Protein AF-A0A954E456-F1 (afdb_monomer_lite)

Secondary structure (DSSP, 8-state):
----------------S---------HHHHHTTS-EEES-TTSSEEEE-S-TT--HHHHH-TTSEEEEEE-TTSSSEEEEEEETTEEEEEEE-TTS-EEEEEEEHHHHHHHHHHTT-S-HHHHHHHGGG-

Structure (mmCIF, N/CA/C/O backbone):
data_AF-A0A954E456-F1
#
_entry.id   AF-A0A954E456-F1
#
loop_
_atom_site.group_PDB
_atom_site.id
_atom_site.type_symbol
_atom_site.label_atom_id
_atom_site.label_alt_id
_atom_site.label_comp_id
_atom_site.label_asym_id
_atom_site.label_entity_id
_atom_site.label_seq_id
_atom_site.pdbx_PDB_ins_code
_atom_site.Cartn_x
_atom_site.Cartn_y
_atom_site.Cartn_z
_atom_site.occupancy
_atom_site.B_iso_or_equiv
_atom_site.auth_seq_id
_atom_site.auth_comp_id
_atom_site.auth_asym_id
_atom_site.auth_atom_id
_atom_site.pdbx_PDB_model_num
ATOM 1 N N . MET A 1 1 ? 17.912 -55.016 -45.504 1.00 45.31 1 MET A N 1
ATOM 2 C CA . MET A 1 1 ? 17.588 -53.626 -45.126 1.00 45.31 1 MET A CA 1
ATOM 3 C C . MET A 1 1 ? 16.264 -53.630 -44.365 1.00 45.31 1 MET A C 1
ATOM 5 O O . MET A 1 1 ? 15.230 -53.652 -45.020 1.00 45.31 1 MET A O 1
ATOM 9 N N . PRO A 1 2 ? 16.246 -53.708 -43.026 1.00 40.03 2 PRO A N 1
ATOM 10 C CA . PRO A 1 2 ? 15.042 -53.421 -42.253 1.00 40.03 2 PRO A CA 1
ATOM 11 C C . PRO A 1 2 ? 15.027 -51.931 -41.874 1.00 40.03 2 PRO A C 1
ATOM 13 O O . PRO A 1 2 ? 15.941 -51.453 -41.207 1.00 40.03 2 PRO A O 1
ATOM 16 N N . GLY A 1 3 ? 14.024 -51.192 -42.350 1.00 42.47 3 GLY A N 1
ATOM 17 C CA . GLY A 1 3 ? 13.745 -49.824 -41.915 1.00 42.47 3 GLY A CA 1
ATOM 18 C C . GLY A 1 3 ? 12.768 -49.861 -40.746 1.00 42.47 3 GLY A C 1
ATOM 19 O O . GLY A 1 3 ? 11.628 -50.283 -40.918 1.00 42.47 3 GLY A O 1
ATOM 20 N N . SER A 1 4 ? 13.245 -49.478 -39.565 1.00 50.47 4 SER A N 1
ATOM 21 C CA . SER A 1 4 ? 12.464 -49.397 -38.334 1.00 50.47 4 SER A CA 1
ATOM 22 C C . SER A 1 4 ? 11.527 -48.190 -38.330 1.00 50.47 4 SER A C 1
ATOM 24 O O . SER A 1 4 ? 11.891 -47.089 -38.736 1.00 50.47 4 SER A O 1
ATOM 26 N N . THR A 1 5 ? 10.329 -48.434 -37.816 1.00 47.88 5 THR A N 1
ATOM 27 C CA . THR A 1 5 ? 9.295 -47.495 -37.385 1.00 47.88 5 THR A CA 1
ATOM 28 C C . THR A 1 5 ? 9.812 -46.537 -36.308 1.00 47.88 5 THR A C 1
ATOM 30 O O . THR A 1 5 ? 10.390 -47.019 -35.340 1.00 47.88 5 THR A O 1
ATOM 33 N N . THR A 1 6 ? 9.492 -45.241 -36.405 1.00 49.41 6 THR A N 1
ATOM 34 C CA . THR A 1 6 ? 9.257 -44.378 -35.231 1.00 49.41 6 THR A CA 1
ATOM 35 C C . THR A 1 6 ? 8.209 -43.326 -35.587 1.00 49.41 6 THR A C 1
ATOM 37 O O . THR A 1 6 ? 8.482 -42.365 -36.302 1.00 49.41 6 THR A O 1
ATOM 40 N N . THR A 1 7 ? 6.996 -43.543 -35.085 1.00 48.22 7 THR A N 1
ATOM 41 C CA . THR A 1 7 ? 5.938 -42.541 -34.950 1.00 48.22 7 THR A CA 1
ATOM 42 C C . THR A 1 7 ? 6.390 -41.530 -33.899 1.00 48.22 7 THR A C 1
ATOM 44 O O . THR A 1 7 ? 6.557 -41.891 -32.736 1.00 48.22 7 THR A O 1
ATOM 47 N N . GLY A 1 8 ? 6.653 -40.294 -34.323 1.00 44.50 8 GLY A N 1
ATOM 48 C CA . GLY A 1 8 ? 6.909 -39.165 -33.435 1.00 44.50 8 GLY A CA 1
ATOM 49 C C . GLY A 1 8 ? 5.588 -38.626 -32.905 1.00 44.50 8 GLY A C 1
ATOM 50 O O . GLY A 1 8 ? 4.867 -37.93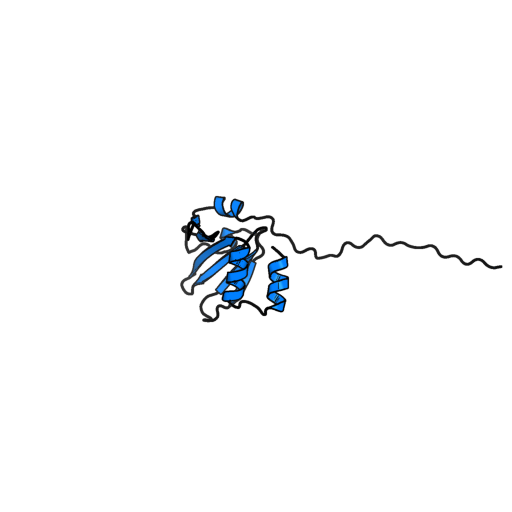4 -33.616 1.00 44.50 8 GLY A O 1
ATOM 51 N N . ASP A 1 9 ? 5.277 -39.022 -31.679 1.00 45.88 9 ASP A N 1
ATOM 52 C CA . ASP A 1 9 ? 4.292 -38.419 -30.791 1.00 45.88 9 ASP A CA 1
ATOM 53 C C . ASP A 1 9 ? 4.844 -37.051 -30.351 1.00 45.88 9 ASP A C 1
ATOM 55 O O . ASP A 1 9 ? 5.726 -36.976 -29.498 1.00 45.88 9 ASP A O 1
ATOM 59 N N . GLU A 1 10 ? 4.421 -35.966 -31.003 1.00 48.06 10 GLU A N 1
ATOM 60 C CA . GLU A 1 10 ? 4.679 -34.611 -30.506 1.00 48.06 10 GLU A CA 1
ATOM 61 C C . GLU A 1 10 ? 3.496 -34.190 -29.638 1.00 48.06 10 GLU A C 1
ATOM 63 O O . GLU A 1 10 ? 2.476 -33.682 -30.109 1.00 48.06 10 GLU A O 1
ATOM 68 N N . SER A 1 11 ? 3.650 -34.471 -28.345 1.00 53.28 11 SER A N 1
ATOM 69 C CA . SER A 1 11 ? 2.817 -33.98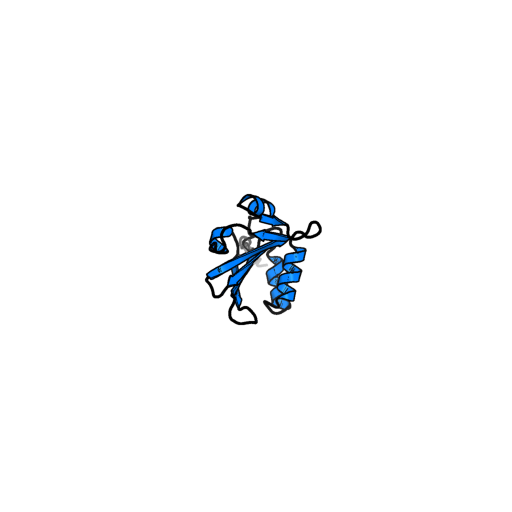9 -27.252 1.00 53.28 11 SER A CA 1
ATOM 70 C C . SER A 1 11 ? 2.498 -32.495 -27.398 1.00 53.28 11 SER A C 1
ATOM 72 O O . SER A 1 11 ? 3.390 -31.702 -27.717 1.00 53.28 11 SER A O 1
ATOM 74 N N . PRO A 1 12 ? 1.255 -32.064 -27.119 1.00 51.62 12 PRO A N 1
ATOM 75 C CA . PRO A 1 12 ? 0.929 -30.649 -27.071 1.00 51.62 12 PRO A CA 1
ATOM 76 C C . PRO A 1 12 ? 1.757 -29.986 -25.969 1.00 51.62 12 PRO A C 1
ATOM 78 O O . PRO A 1 12 ? 1.812 -30.483 -24.847 1.00 51.62 12 PRO A O 1
ATOM 81 N N . PHE A 1 13 ? 2.397 -28.868 -26.311 1.00 47.44 13 PHE A N 1
ATOM 82 C CA . PHE A 1 13 ? 3.049 -27.948 -25.383 1.00 47.44 13 PHE A CA 1
ATOM 83 C C . PHE A 1 13 ? 2.154 -27.742 -24.148 1.00 47.44 13 PHE A C 1
ATOM 85 O O . PHE A 1 13 ? 1.143 -27.039 -24.212 1.00 47.44 13 PHE A O 1
ATOM 92 N N . GLU A 1 14 ? 2.506 -28.369 -23.025 1.00 45.19 14 GLU A N 1
ATOM 93 C CA . GLU A 1 14 ? 1.967 -28.001 -21.723 1.00 45.19 14 GLU A CA 1
ATOM 94 C C . GLU A 1 14 ? 2.396 -26.556 -21.459 1.00 45.19 14 GLU A C 1
ATOM 96 O O . GLU A 1 14 ? 3.568 -26.257 -21.224 1.00 45.19 14 GLU A O 1
ATOM 101 N N . THR A 1 15 ? 1.440 -25.633 -21.548 1.00 51.44 15 THR A N 1
ATOM 102 C CA . THR A 1 15 ? 1.575 -24.280 -21.011 1.00 51.44 15 THR A CA 1
ATOM 103 C C . THR A 1 15 ? 2.042 -24.400 -19.559 1.00 51.44 15 THR A C 1
ATOM 105 O O . THR A 1 15 ? 1.363 -25.080 -18.786 1.00 51.44 15 THR A O 1
ATOM 108 N N . PRO A 1 16 ? 3.157 -23.769 -19.144 1.00 45.88 16 PRO A N 1
ATOM 109 C CA . PRO A 1 16 ? 3.582 -23.838 -17.756 1.00 45.88 16 PRO A CA 1
ATOM 110 C C . PRO A 1 16 ? 2.473 -23.274 -16.863 1.00 45.88 16 PRO A C 1
ATOM 112 O O . PRO A 1 16 ? 2.130 -22.090 -16.923 1.00 45.88 16 PRO A O 1
ATOM 115 N N . ALA A 1 17 ? 1.889 -24.150 -16.046 1.00 50.88 17 ALA A N 1
ATOM 116 C CA . ALA A 1 17 ? 0.989 -23.775 -14.974 1.00 50.88 17 ALA A CA 1
ATOM 117 C C . ALA A 1 17 ? 1.775 -22.914 -13.978 1.00 50.88 17 ALA A C 1
ATOM 119 O O . ALA A 1 17 ? 2.675 -23.406 -13.299 1.00 50.88 17 ALA A O 1
ATOM 120 N N . GLY A 1 18 ? 1.454 -21.621 -13.917 1.00 46.66 18 GLY A N 1
ATOM 121 C CA . GLY A 1 18 ? 2.043 -20.708 -12.938 1.00 46.66 18 GLY 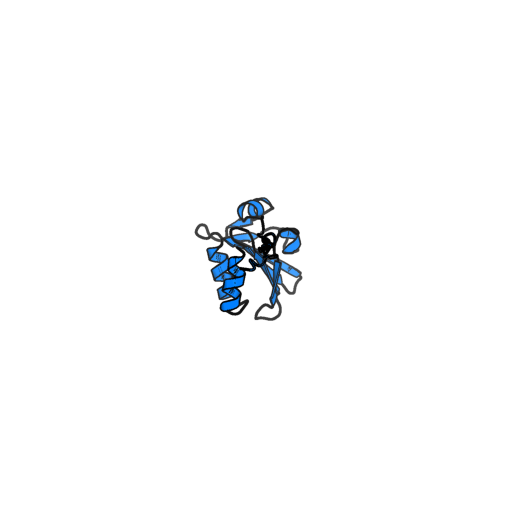A CA 1
ATOM 122 C C . GLY A 1 18 ? 2.494 -19.350 -13.466 1.00 46.66 18 GLY A C 1
ATOM 123 O O . GLY A 1 18 ? 3.388 -18.760 -12.865 1.00 46.66 18 GLY A O 1
ATOM 124 N N . ALA A 1 19 ? 1.903 -18.817 -14.543 1.00 44.62 19 ALA A N 1
ATOM 125 C CA . ALA A 1 19 ? 1.988 -17.372 -14.754 1.00 44.62 19 ALA A CA 1
ATOM 126 C C . ALA A 1 19 ? 1.447 -16.683 -13.482 1.00 44.62 19 ALA A C 1
ATOM 128 O O . ALA A 1 19 ? 0.349 -17.047 -13.043 1.00 44.62 19 ALA A O 1
ATOM 129 N N . PRO A 1 20 ? 2.202 -15.766 -12.842 1.00 49.41 20 PRO A N 1
ATOM 130 C CA . PRO A 1 20 ? 1.701 -15.069 -11.666 1.00 49.41 20 PRO A CA 1
ATOM 131 C C . PRO A 1 20 ? 0.396 -14.385 -12.062 1.00 49.41 20 PRO A C 1
ATOM 133 O O . PRO A 1 20 ? 0.312 -13.788 -13.136 1.00 49.41 20 PRO A O 1
ATOM 136 N N . ALA A 1 21 ? -0.640 -14.538 -11.238 1.00 54.31 21 ALA A N 1
ATOM 137 C CA . ALA A 1 21 ? -1.894 -13.836 -11.444 1.00 54.31 21 ALA A CA 1
ATOM 138 C C . ALA A 1 21 ? -1.588 -12.336 -11.388 1.00 54.31 21 ALA A C 1
ATOM 140 O O . ALA A 1 21 ? -1.416 -11.778 -10.310 1.00 54.31 21 ALA A O 1
ATOM 141 N N . VAL A 1 22 ? -1.441 -11.704 -12.552 1.00 58.72 22 VAL A N 1
ATOM 142 C CA . VAL A 1 22 ? -1.180 -10.269 -12.624 1.00 58.72 22 VAL A CA 1
ATOM 143 C C . VAL A 1 22 ? -2.428 -9.589 -12.081 1.00 58.72 22 VAL A C 1
ATOM 145 O O . VAL A 1 22 ? -3.524 -9.771 -12.622 1.00 58.72 22 VAL A O 1
ATOM 148 N N . CYS A 1 23 ? -2.284 -8.858 -10.978 1.00 66.44 23 CYS A N 1
ATOM 149 C CA . CYS A 1 23 ? -3.379 -8.072 -10.438 1.00 66.44 23 CYS A CA 1
ATOM 150 C C . CYS A 1 23 ? -3.812 -7.063 -11.510 1.00 66.44 23 CYS A C 1
ATOM 152 O O . CYS A 1 23 ? -3.023 -6.218 -11.915 1.00 66.44 23 CYS A O 1
ATOM 154 N N . LEU A 1 24 ? -5.056 -7.160 -11.988 1.00 75.81 24 LEU A N 1
ATOM 155 C CA . LEU A 1 24 ? -5.596 -6.262 -13.020 1.00 75.81 24 LEU A CA 1
ATOM 156 C C . LEU A 1 24 ? -5.947 -4.866 -12.481 1.00 75.81 24 LEU A C 1
ATOM 158 O O . LEU A 1 24 ? -6.356 -4.005 -13.255 1.00 75.81 24 LEU A O 1
ATOM 162 N N . LEU A 1 25 ? -5.862 -4.669 -11.163 1.00 87.38 25 LEU A N 1
ATOM 163 C CA . LEU A 1 25 ? -6.143 -3.393 -10.524 1.00 87.38 25 LEU A CA 1
ATOM 164 C C . LEU A 1 25 ? -4.911 -2.493 -10.631 1.00 87.38 25 LEU A C 1
ATOM 166 O O . LEU A 1 25 ? -3.845 -2.860 -10.139 1.00 87.38 25 LEU A O 1
ATOM 170 N N . ASP A 1 26 ? -5.082 -1.314 -11.221 1.00 90.12 26 ASP A N 1
ATOM 171 C CA . ASP A 1 26 ? -4.043 -0.284 -11.285 1.00 90.12 26 ASP A CA 1
ATOM 172 C C . ASP A 1 26 ? -4.241 0.810 -10.214 1.00 90.12 26 ASP A C 1
ATOM 174 O O . ASP A 1 26 ? -5.275 0.904 -9.532 1.00 90.12 26 ASP A O 1
ATOM 178 N N . CYS A 1 27 ? -3.225 1.655 -10.038 1.00 91.19 27 CYS A N 1
ATOM 179 C CA . CYS A 1 27 ? -3.255 2.764 -9.090 1.00 91.19 27 CYS A CA 1
ATOM 180 C C . CYS A 1 27 ? -4.376 3.765 -9.411 1.00 91.19 27 CYS A C 1
ATOM 182 O O . CYS A 1 27 ? -5.023 4.277 -8.495 1.00 91.19 27 CYS A O 1
ATOM 184 N N . ALA A 1 28 ? -4.627 4.051 -10.691 1.00 91.56 28 ALA A N 1
ATOM 185 C CA . ALA A 1 28 ? -5.618 5.038 -11.115 1.00 91.56 28 ALA A CA 1
ATOM 186 C C . ALA A 1 28 ? -7.049 4.599 -10.773 1.00 91.56 28 ALA A C 1
ATOM 188 O O . ALA A 1 28 ? -7.849 5.396 -10.278 1.00 91.56 28 ALA A O 1
ATOM 189 N N . GLN A 1 29 ? -7.362 3.325 -10.979 1.00 91.38 29 GLN A N 1
ATOM 190 C CA . GLN A 1 29 ? -8.616 2.700 -10.591 1.00 91.38 29 GLN A CA 1
ATOM 191 C C . GLN A 1 29 ? -8.796 2.735 -9.076 1.00 91.38 29 GLN A C 1
ATOM 193 O O . GLN A 1 29 ? -9.891 3.041 -8.607 1.00 91.38 29 GLN A O 1
ATOM 198 N N . LEU A 1 30 ? -7.744 2.470 -8.292 1.00 91.31 30 LEU A N 1
ATOM 199 C CA . LEU A 1 30 ? -7.843 2.544 -6.834 1.00 91.31 30 LEU A CA 1
ATOM 200 C C . LEU A 1 30 ? -8.042 3.982 -6.331 1.00 91.31 30 LEU A C 1
ATOM 202 O O . LEU A 1 30 ? -8.818 4.194 -5.395 1.00 91.31 30 LEU A O 1
ATOM 206 N N . LEU A 1 31 ? -7.414 4.973 -6.972 1.00 92.50 31 LEU A N 1
ATOM 207 C CA . LEU A 1 31 ? -7.615 6.392 -6.657 1.00 92.50 31 LEU A CA 1
ATOM 208 C C . LEU A 1 31 ? -9.076 6.837 -6.828 1.00 92.50 31 LEU A C 1
ATOM 210 O O . LEU A 1 31 ? -9.527 7.731 -6.117 1.00 92.50 31 LEU A O 1
ATOM 214 N N . GLN A 1 32 ? -9.839 6.193 -7.715 1.00 91.94 32 GLN A N 1
ATOM 215 C CA . GLN A 1 32 ? -11.267 6.474 -7.909 1.00 91.94 32 GLN A CA 1
ATOM 216 C C . GLN A 1 32 ? -12.172 5.851 -6.831 1.00 91.94 32 GLN A C 1
ATOM 218 O O . GLN A 1 32 ? -13.343 6.213 -6.738 1.00 91.94 32 GLN A O 1
ATOM 223 N N . ARG A 1 33 ? -11.663 4.925 -6.003 1.00 88.69 33 ARG A N 1
ATOM 224 C CA . ARG A 1 33 ? -12.465 4.167 -5.020 1.00 88.69 33 ARG A CA 1
ATOM 225 C C . ARG A 1 33 ? -12.669 4.874 -3.680 1.00 88.69 33 ARG A C 1
ATOM 227 O O . ARG A 1 33 ? -13.315 4.314 -2.797 1.00 88.69 33 ARG A O 1
ATOM 234 N N . GLY A 1 34 ? -12.158 6.091 -3.502 1.00 87.88 34 GLY A N 1
ATOM 235 C CA . GLY A 1 34 ? -12.445 6.855 -2.294 1.00 87.88 34 GLY A CA 1
ATOM 236 C C . GLY A 1 34 ? -11.505 8.027 -2.028 1.00 87.88 34 GLY A C 1
ATOM 237 O O . GLY A 1 34 ? -10.821 8.500 -2.935 1.00 87.88 34 GLY A O 1
ATOM 238 N N . PRO A 1 35 ? -11.504 8.537 -0.785 1.00 93.94 35 PRO A N 1
ATOM 239 C CA . PRO A 1 35 ? -10.747 9.721 -0.411 1.00 93.94 35 PRO A CA 1
ATOM 240 C C . PRO A 1 35 ? -9.252 9.409 -0.281 1.00 93.94 35 PRO A C 1
ATOM 242 O O . PRO A 1 35 ? -8.760 8.956 0.756 1.00 93.94 35 PRO A O 1
ATOM 245 N N . TRP A 1 36 ? -8.525 9.692 -1.356 1.00 94.69 36 TRP A N 1
ATOM 246 C CA . TRP A 1 36 ? -7.070 9.683 -1.390 1.00 94.69 36 TRP A CA 1
ATOM 247 C C . TRP A 1 36 ? -6.537 11.108 -1.398 1.00 94.69 36 TRP A C 1
ATOM 249 O O . TRP A 1 36 ? -6.951 11.939 -2.205 1.00 94.69 36 TRP A O 1
ATOM 259 N N . GLN A 1 37 ? -5.572 11.379 -0.530 1.00 93.81 37 GLN A N 1
ATOM 260 C CA . GLN A 1 37 ? -4.855 12.643 -0.501 1.00 93.81 37 GLN A CA 1
ATOM 261 C C . GLN A 1 37 ? -3.405 12.413 -0.896 1.00 93.81 37 GLN A C 1
ATOM 263 O O . GLN A 1 37 ? -2.715 11.570 -0.325 1.00 93.81 37 GLN A O 1
ATOM 268 N N . ARG A 1 38 ? -2.925 13.175 -1.875 1.00 91.81 38 ARG A N 1
ATOM 269 C CA . ARG A 1 38 ? -1.518 13.124 -2.268 1.00 91.81 38 ARG A CA 1
ATOM 270 C C . ARG A 1 38 ? -0.650 13.663 -1.131 1.00 91.81 38 ARG A C 1
ATOM 272 O O . ARG A 1 38 ? -0.960 14.718 -0.585 1.00 91.81 38 ARG A O 1
ATOM 279 N N . MET A 1 39 ? 0.412 12.940 -0.775 1.00 87.62 39 MET A N 1
ATOM 280 C CA . MET A 1 39 ? 1.285 13.334 0.339 1.00 87.62 39 MET A CA 1
ATOM 281 C C . MET A 1 39 ? 2.181 14.520 -0.034 1.00 87.62 39 MET A C 1
ATOM 283 O O . MET A 1 39 ? 2.299 15.450 0.752 1.00 87.62 39 MET A O 1
ATOM 287 N N . ASN A 1 40 ? 2.766 14.495 -1.238 1.00 80.94 40 ASN A N 1
ATOM 288 C CA . ASN A 1 40 ? 3.652 15.532 -1.773 1.00 80.94 40 ASN A CA 1
ATOM 289 C C . ASN A 1 40 ? 3.376 15.734 -3.274 1.00 80.94 40 ASN A C 1
ATOM 291 O O . ASN A 1 40 ? 3.165 14.762 -4.000 1.00 80.94 40 ASN A O 1
ATOM 295 N N . GLU A 1 41 ? 3.438 16.973 -3.775 1.00 74.31 41 GLU A N 1
ATOM 296 C CA . GLU A 1 41 ? 3.203 17.289 -5.202 1.00 74.31 41 GLU A CA 1
ATOM 297 C C . GLU A 1 41 ? 4.220 16.631 -6.153 1.00 74.31 41 GLU A C 1
ATOM 299 O O . GLU A 1 41 ? 3.921 16.399 -7.325 1.00 74.31 41 GLU A O 1
ATOM 304 N N . ASN A 1 42 ? 5.393 16.266 -5.628 1.00 71.81 42 ASN A N 1
ATOM 305 C CA . ASN A 1 42 ? 6.489 15.653 -6.378 1.00 71.81 42 ASN A CA 1
ATOM 306 C C . ASN A 1 42 ? 6.545 14.119 -6.260 1.00 71.81 42 ASN A C 1
ATOM 308 O O . ASN A 1 42 ? 7.310 13.493 -6.983 1.00 71.81 42 ASN A O 1
ATOM 312 N N . GLU A 1 43 ? 5.748 13.499 -5.381 1.00 74.19 43 GLU A N 1
ATOM 313 C CA . GLU A 1 43 ? 5.755 12.042 -5.164 1.00 74.19 43 GLU A CA 1
ATOM 314 C C . GLU A 1 43 ? 4.514 11.391 -5.777 1.00 74.19 43 GLU A C 1
ATOM 316 O O . GLU A 1 43 ? 3.432 11.988 -5.806 1.00 74.19 43 GLU A O 1
ATOM 321 N N . LEU A 1 44 ? 4.634 10.145 -6.235 1.00 83.81 44 LEU A N 1
ATOM 322 C CA . LEU A 1 44 ? 3.491 9.324 -6.646 1.00 83.81 44 LEU A CA 1
ATOM 323 C C . LEU A 1 44 ? 2.994 8.525 -5.437 1.00 83.81 44 LEU A C 1
ATOM 325 O O . LEU A 1 44 ? 2.932 7.294 -5.450 1.00 83.81 44 LEU A O 1
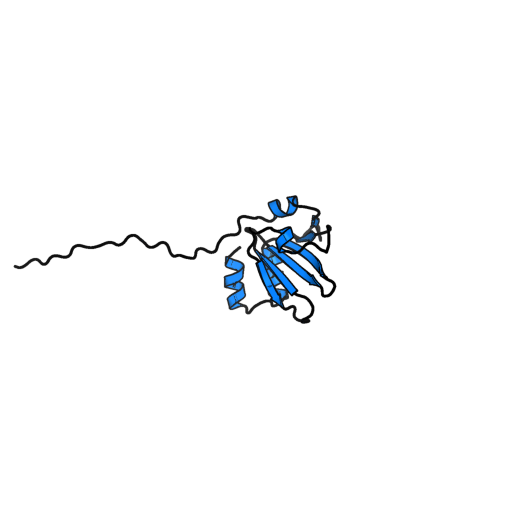ATOM 329 N N . ARG A 1 45 ? 2.685 9.256 -4.359 1.00 91.69 45 ARG A N 1
ATOM 330 C CA . ARG A 1 45 ? 2.267 8.697 -3.073 1.00 91.69 45 ARG A CA 1
ATOM 331 C C . ARG A 1 45 ? 1.004 9.367 -2.570 1.00 91.69 45 ARG A C 1
ATOM 333 O O . ARG A 1 45 ? 0.927 10.595 -2.453 1.00 91.69 45 ARG A O 1
ATOM 340 N N . TRP A 1 46 ? 0.028 8.537 -2.230 1.00 94.81 46 TRP A N 1
ATOM 341 C CA . TRP A 1 46 ? -1.269 8.963 -1.727 1.00 94.81 46 TRP A CA 1
ATOM 342 C C . TRP A 1 46 ? -1.593 8.244 -0.432 1.00 94.81 46 TRP A C 1
ATOM 344 O O . TRP A 1 46 ? -1.384 7.042 -0.298 1.00 94.81 46 TRP A O 1
ATOM 354 N N . GLN A 1 47 ? -2.134 8.984 0.520 1.00 95.25 47 GLN A N 1
ATOM 355 C CA . GLN A 1 47 ? -2.618 8.469 1.784 1.00 95.25 47 GLN A CA 1
ATOM 356 C C . GLN A 1 47 ? -4.142 8.394 1.757 1.00 95.25 47 GLN A C 1
ATOM 358 O O . GLN A 1 47 ? -4.811 9.320 1.295 1.00 95.25 47 GLN A O 1
ATOM 363 N N . TRP A 1 48 ? -4.690 7.301 2.276 1.00 95.62 48 TRP A N 1
ATOM 364 C CA . TRP A 1 48 ? -6.125 7.188 2.501 1.00 95.62 48 TRP A CA 1
ATOM 365 C C . TRP A 1 48 ? -6.557 8.093 3.658 1.00 95.62 48 TRP A C 1
ATOM 367 O O . TRP A 1 48 ? -5.986 8.020 4.749 1.00 95.62 48 TRP A O 1
ATOM 377 N N . THR A 1 49 ? -7.574 8.923 3.435 1.00 95.38 49 THR A N 1
ATOM 378 C CA . THR A 1 49 ? -8.119 9.849 4.447 1.00 95.38 49 THR A CA 1
ATOM 379 C C . THR A 1 49 ? -9.541 9.499 4.883 1.00 95.38 49 THR A C 1
ATOM 381 O O . THR A 1 49 ? -10.160 10.246 5.639 1.00 95.38 49 THR A O 1
ATOM 384 N N . GLY A 1 50 ? -10.061 8.355 4.430 1.00 92.88 50 GLY A N 1
ATOM 385 C CA . GLY A 1 50 ? -11.356 7.825 4.846 1.00 92.88 50 GLY A CA 1
ATOM 386 C C . GLY A 1 50 ? -11.306 7.134 6.211 1.00 92.88 50 GLY A C 1
ATOM 387 O O . GLY A 1 50 ? -10.469 7.431 7.063 1.00 92.88 50 GLY A O 1
ATOM 388 N N . SER A 1 51 ? -12.219 6.180 6.421 1.00 93.25 51 SER A N 1
ATOM 389 C CA . SER A 1 51 ? -12.276 5.407 7.667 1.00 93.25 51 SER A CA 1
ATOM 390 C C . SER A 1 51 ? -10.953 4.690 7.938 1.00 93.25 51 SER A C 1
ATOM 392 O O . SER A 1 51 ? -10.441 3.991 7.065 1.00 93.25 51 SER A O 1
ATOM 394 N N . ARG A 1 52 ? -10.447 4.821 9.170 1.00 93.12 52 ARG A N 1
ATOM 395 C CA . ARG A 1 52 ? -9.293 4.060 9.677 1.00 93.12 52 ARG A CA 1
ATOM 396 C C . ARG A 1 52 ? -9.647 2.634 10.087 1.00 93.12 52 ARG A C 1
ATOM 398 O O . ARG A 1 52 ? -8.763 1.878 10.438 1.00 93.12 52 ARG A O 1
ATOM 405 N N . GLN A 1 53 ? -10.918 2.256 10.049 1.00 93.88 53 GLN A N 1
ATOM 406 C CA . GLN A 1 53 ? -11.357 0.893 10.362 1.00 93.88 53 GLN A CA 1
ATOM 407 C C . GLN A 1 53 ? -11.428 0.009 9.108 1.00 93.88 53 GLN A C 1
ATOM 409 O O . GLN A 1 53 ? -11.775 -1.161 9.200 1.00 93.88 53 GLN A O 1
ATOM 414 N N . LEU A 1 54 ? -11.129 0.577 7.935 1.00 92.62 54 LEU A N 1
ATOM 415 C CA . LEU A 1 54 ? -11.129 -0.139 6.668 1.00 92.62 54 LEU A CA 1
ATOM 416 C C . LEU A 1 54 ? -9.868 -0.999 6.570 1.00 92.62 54 LEU A C 1
ATOM 418 O O . LEU A 1 54 ? -8.760 -0.489 6.668 1.00 92.62 54 LEU A O 1
ATOM 422 N N . THR A 1 55 ? -10.012 -2.301 6.372 1.00 92.94 55 THR A N 1
ATOM 423 C CA . THR A 1 55 ? -8.865 -3.193 6.177 1.00 92.94 55 THR A CA 1
ATOM 424 C C . THR A 1 55 ? -8.313 -3.085 4.754 1.00 92.94 55 THR A C 1
ATOM 426 O O . THR A 1 55 ? -8.996 -2.651 3.825 1.00 92.94 55 THR A O 1
ATOM 429 N N . ALA A 1 56 ? -7.076 -3.548 4.537 1.00 90.62 56 ALA A N 1
ATOM 430 C CA . ALA A 1 56 ? -6.502 -3.601 3.188 1.00 90.62 56 ALA A CA 1
ATOM 431 C C . ALA A 1 56 ? -7.371 -4.424 2.215 1.00 90.62 56 ALA A C 1
ATOM 433 O O . ALA A 1 56 ? -7.565 -4.025 1.069 1.00 90.62 56 ALA A O 1
ATOM 434 N N . ARG A 1 57 ? -7.944 -5.542 2.682 1.00 90.06 57 ARG A N 1
ATOM 435 C CA . ARG A 1 57 ? -8.821 -6.387 1.862 1.00 90.06 57 ARG A CA 1
ATOM 436 C C . ARG A 1 57 ? -10.125 -5.687 1.497 1.00 90.06 57 ARG A C 1
ATOM 438 O O . ARG A 1 57 ? -10.538 -5.767 0.349 1.00 90.06 57 ARG A O 1
ATOM 445 N N . GLU A 1 58 ? -10.751 -4.979 2.430 1.00 91.31 58 GLU A N 1
ATOM 446 C CA . GLU A 1 58 ? -11.974 -4.221 2.136 1.00 91.31 58 GLU A CA 1
ATOM 447 C C . GLU A 1 58 ? -11.708 -3.042 1.192 1.00 91.31 58 GLU A C 1
ATOM 449 O O . GLU A 1 58 ? -12.541 -2.740 0.341 1.00 91.31 58 GLU A O 1
ATOM 454 N N . LEU A 1 59 ? -10.538 -2.402 1.299 1.00 89.81 59 LEU A N 1
ATOM 455 C CA . LEU A 1 59 ? -10.138 -1.305 0.416 1.00 89.81 59 LEU A CA 1
ATOM 456 C C . LEU A 1 59 ? -9.926 -1.764 -1.038 1.00 89.81 59 LEU A C 1
ATOM 458 O O . LEU A 1 59 ? -10.317 -1.077 -1.984 1.00 89.81 59 LEU A O 1
ATOM 462 N N . LEU A 1 60 ? -9.271 -2.909 -1.227 1.00 87.25 60 LEU A N 1
ATOM 463 C CA . LEU A 1 60 ? -8.834 -3.389 -2.542 1.00 87.25 60 LEU A CA 1
ATOM 464 C C . LEU A 1 60 ? -9.823 -4.367 -3.193 1.00 87.25 60 LEU A C 1
ATOM 466 O O . LEU A 1 60 ? -9.882 -4.463 -4.425 1.00 87.25 60 LEU A O 1
ATOM 470 N N . GLY A 1 61 ? -10.624 -5.055 -2.381 1.00 82.69 61 GLY A N 1
ATOM 471 C CA . GLY A 1 61 ? -11.424 -6.206 -2.782 1.00 82.69 61 GLY A CA 1
ATOM 472 C C . GLY A 1 61 ? -10.576 -7.465 -2.996 1.00 82.69 61 GLY A C 1
ATOM 473 O O . GLY A 1 61 ? -9.366 -7.478 -2.770 1.00 82.69 61 GLY A O 1
ATOM 474 N N . ASP A 1 62 ? -11.213 -8.530 -3.480 1.00 77.94 62 ASP A N 1
ATOM 475 C CA . ASP A 1 62 ? -10.578 -9.846 -3.669 1.00 77.94 62 ASP A CA 1
ATOM 476 C C . ASP A 1 62 ? -9.615 -9.919 -4.869 1.00 77.94 62 ASP A C 1
ATOM 478 O O . ASP A 1 62 ? -8.964 -10.936 -5.087 1.00 77.94 62 ASP A O 1
ATOM 482 N N . ALA A 1 63 ? -9.521 -8.848 -5.662 1.00 69.19 63 ALA A N 1
ATOM 483 C CA . ALA A 1 63 ? -8.704 -8.807 -6.873 1.00 69.19 63 ALA A CA 1
ATOM 484 C C . ALA A 1 63 ? -7.212 -8.530 -6.611 1.00 69.19 63 ALA A C 1
ATOM 486 O O . ALA A 1 63 ? -6.402 -8.712 -7.519 1.00 69.19 63 ALA A O 1
ATOM 487 N N . ALA A 1 64 ? -6.844 -8.063 -5.414 1.00 75.62 64 ALA A N 1
ATOM 488 C CA . ALA A 1 64 ? -5.464 -7.710 -5.089 1.00 75.62 64 ALA A CA 1
ATOM 489 C C . ALA A 1 64 ? -4.699 -8.870 -4.443 1.00 75.62 64 ALA A C 1
ATOM 491 O O . ALA A 1 64 ? -5.210 -9.551 -3.552 1.00 75.62 64 ALA A O 1
ATOM 492 N N . GLU A 1 65 ? -3.441 -9.053 -4.849 1.00 82.56 65 GLU A N 1
ATOM 493 C CA . GLU A 1 65 ? -2.528 -9.983 -4.184 1.00 82.56 65 GLU A CA 1
ATOM 494 C C . GLU A 1 65 ? -2.055 -9.348 -2.870 1.00 82.56 65 GLU A C 1
ATOM 496 O O . GLU A 1 65 ? -1.349 -8.338 -2.878 1.00 82.56 65 GLU A O 1
ATOM 501 N N . ILE A 1 66 ? -2.493 -9.905 -1.737 1.00 87.94 66 ILE A N 1
ATOM 502 C CA . ILE A 1 66 ? -2.224 -9.371 -0.397 1.00 87.94 66 ILE A CA 1
ATOM 503 C C . ILE A 1 66 ? -1.145 -10.208 0.285 1.00 87.94 66 ILE A C 1
ATOM 505 O O . ILE A 1 66 ? -1.334 -11.398 0.535 1.00 87.94 66 ILE A O 1
ATOM 509 N N . HIS A 1 67 ? -0.059 -9.555 0.682 1.00 90.00 67 HIS A N 1
ATOM 510 C CA . HIS A 1 67 ? 1.037 -10.150 1.435 1.00 90.00 67 HIS A CA 1
ATOM 511 C C . HIS A 1 67 ? 1.147 -9.509 2.808 1.00 90.00 67 HIS A C 1
ATOM 513 O O . HIS A 1 67 ? 1.093 -8.288 2.945 1.00 90.00 67 HIS A O 1
ATOM 519 N N . VAL A 1 68 ? 1.310 -10.336 3.835 1.00 90.62 68 VAL A N 1
ATOM 520 C CA . VAL A 1 68 ? 1.288 -9.902 5.230 1.00 90.62 68 VAL A CA 1
ATOM 521 C C . VAL A 1 68 ? 2.648 -10.167 5.858 1.00 90.62 68 VAL A C 1
ATOM 523 O O . VAL A 1 68 ? 3.152 -11.286 5.817 1.00 90.62 68 VAL A O 1
ATOM 526 N N . PHE A 1 69 ? 3.222 -9.131 6.459 1.00 89.00 69 PHE A N 1
ATOM 527 C CA . PHE A 1 69 ? 4.537 -9.138 7.078 1.00 89.00 69 PHE A CA 1
ATOM 528 C C . PHE A 1 69 ? 4.443 -8.650 8.527 1.00 89.00 69 PHE A C 1
ATOM 530 O O . PHE A 1 69 ? 3.697 -7.707 8.822 1.00 89.00 69 PHE A O 1
ATOM 537 N N . PRO A 1 70 ? 5.210 -9.246 9.452 1.00 84.94 70 PRO A N 1
ATOM 538 C CA . PRO A 1 70 ? 5.341 -8.698 10.792 1.00 84.94 70 PRO A CA 1
ATOM 539 C C . PRO A 1 70 ? 6.108 -7.372 10.736 1.00 84.94 70 PRO A C 1
ATOM 541 O O . PRO A 1 70 ? 7.122 -7.260 10.047 1.00 84.94 70 PRO A O 1
ATOM 544 N N . SER A 1 71 ? 5.670 -6.369 11.496 1.00 76.81 71 SER A N 1
ATOM 545 C CA . SER A 1 71 ? 6.497 -5.181 11.713 1.00 76.81 71 SER A CA 1
ATOM 546 C C . SER A 1 71 ? 7.717 -5.516 12.574 1.00 76.81 71 SER A C 1
ATO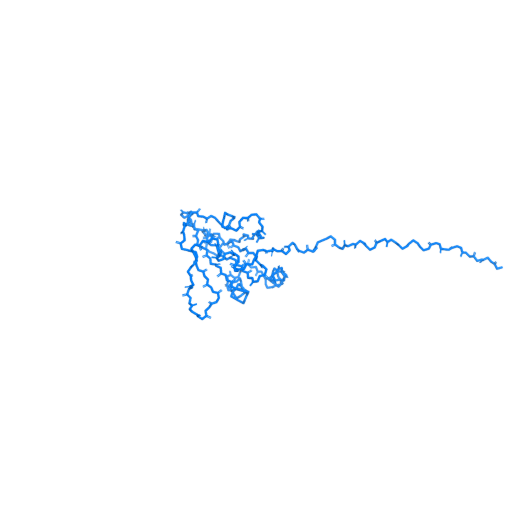M 548 O O . SER A 1 71 ? 7.659 -6.365 13.469 1.00 76.81 71 SER A O 1
ATOM 550 N N . VAL A 1 72 ? 8.810 -4.777 12.372 1.00 72.50 72 VAL A N 1
ATOM 551 C CA . VAL A 1 72 ? 10.046 -4.870 13.172 1.00 72.50 72 VAL A CA 1
ATOM 552 C C . VAL A 1 72 ? 9.771 -4.657 14.668 1.00 72.50 72 VAL A C 1
ATOM 554 O O . VAL A 1 72 ? 10.405 -5.280 15.517 1.00 72.50 72 VAL A O 1
ATOM 557 N N . ASN A 1 73 ? 8.778 -3.828 15.007 1.00 70.88 73 ASN A N 1
ATOM 558 C CA . ASN A 1 73 ? 8.373 -3.568 16.392 1.00 70.88 73 ASN A CA 1
ATOM 559 C C . ASN A 1 73 ? 7.451 -4.654 16.995 1.00 70.88 73 ASN A C 1
ATOM 561 O O . ASN A 1 73 ? 7.083 -4.540 18.164 1.00 70.88 73 ASN A O 1
ATOM 565 N N . ARG A 1 74 ? 7.073 -5.684 16.217 1.00 67.62 74 ARG A N 1
ATOM 566 C CA . ARG A 1 74 ? 6.147 -6.788 16.557 1.00 67.62 74 ARG A CA 1
ATOM 567 C C . ARG A 1 74 ? 4.751 -6.383 17.045 1.00 67.62 74 ARG A C 1
ATOM 569 O O . ARG A 1 74 ? 4.016 -7.239 17.530 1.00 67.62 74 ARG A O 1
ATOM 576 N N . ARG A 1 75 ? 4.386 -5.106 16.951 1.00 70.88 75 ARG A N 1
ATOM 577 C CA . ARG A 1 75 ? 3.063 -4.606 17.359 1.00 70.88 75 ARG A CA 1
ATOM 578 C C . ARG A 1 75 ? 2.164 -4.364 16.165 1.00 70.88 75 ARG A C 1
ATOM 580 O O . ARG A 1 75 ? 0.987 -4.692 16.211 1.00 70.88 75 ARG A O 1
ATOM 587 N N . ASP A 1 76 ? 2.749 -3.833 15.100 1.00 80.69 76 ASP A N 1
ATOM 588 C CA . ASP A 1 76 ? 2.022 -3.548 13.877 1.00 80.69 76 ASP A CA 1
ATOM 589 C C . ASP A 1 76 ? 2.141 -4.718 12.892 1.00 80.69 76 ASP A C 1
ATOM 591 O O . ASP A 1 76 ? 3.132 -5.457 12.874 1.00 80.69 76 ASP A O 1
ATOM 595 N N . THR A 1 77 ? 1.142 -4.862 12.028 1.00 89.75 77 THR A N 1
ATOM 596 C CA . THR A 1 77 ? 1.217 -5.758 10.869 1.00 89.75 77 THR A CA 1
ATOM 597 C C . THR A 1 77 ? 1.301 -4.923 9.603 1.00 89.75 77 THR A C 1
ATOM 599 O O . THR A 1 77 ? 0.510 -4.002 9.405 1.00 89.75 77 THR A O 1
ATOM 602 N N . ILE A 1 78 ? 2.267 -5.236 8.744 1.00 92.19 78 ILE A N 1
ATOM 603 C CA . ILE A 1 78 ? 2.465 -4.551 7.470 1.00 92.19 78 ILE A CA 1
ATOM 604 C C . ILE A 1 78 ? 1.849 -5.420 6.387 1.00 92.19 78 ILE A C 1
ATOM 606 O O . ILE A 1 78 ? 2.237 -6.564 6.191 1.00 92.19 78 ILE A O 1
ATOM 610 N N . THR A 1 79 ? 0.877 -4.875 5.677 1.00 93.06 79 THR A N 1
ATOM 611 C CA . THR A 1 79 ? 0.225 -5.537 4.556 1.00 93.06 79 THR A CA 1
ATOM 612 C C . THR A 1 79 ? 0.641 -4.843 3.270 1.00 93.06 79 THR A C 1
ATOM 614 O O . THR A 1 79 ? 0.377 -3.655 3.100 1.00 93.06 79 THR A O 1
ATOM 617 N N . VAL A 1 80 ? 1.292 -5.566 2.366 1.00 92.94 80 VAL A N 1
ATOM 618 C CA . VAL A 1 80 ? 1.680 -5.075 1.042 1.00 92.94 80 VAL A CA 1
ATOM 619 C C . VAL A 1 80 ? 0.766 -5.707 0.012 1.00 92.94 80 VAL A C 1
ATOM 621 O O . VAL A 1 80 ? 0.641 -6.927 -0.042 1.00 92.94 80 VAL A O 1
ATOM 624 N N . CYS A 1 81 ? 0.131 -4.873 -0.796 1.00 91.62 81 CYS A N 1
ATOM 625 C CA . CYS A 1 81 ? -0.756 -5.307 -1.859 1.00 91.62 81 CYS A CA 1
ATOM 626 C C . CYS A 1 81 ? -0.182 -4.872 -3.197 1.00 91.62 81 CYS A C 1
ATOM 628 O O . CYS A 1 81 ? 0.100 -3.685 -3.378 1.00 91.62 81 CYS A O 1
ATOM 630 N N . LEU A 1 82 ? -0.004 -5.824 -4.105 1.00 90.06 82 LEU A N 1
ATOM 631 C CA . LEU A 1 82 ? 0.563 -5.571 -5.424 1.00 90.06 82 LEU A CA 1
ATOM 632 C C . LEU A 1 82 ? -0.550 -5.206 -6.412 1.00 90.06 82 LEU A C 1
ATOM 634 O O . LEU A 1 82 ? -1.590 -5.862 -6.453 1.00 90.06 82 LEU A O 1
ATOM 638 N N . LEU A 1 83 ? -0.323 -4.131 -7.163 1.00 89.75 83 LEU A N 1
ATOM 639 C CA . LEU A 1 83 ? -1.156 -3.632 -8.262 1.00 89.75 83 LEU A CA 1
ATOM 640 C C . LEU A 1 83 ? -0.350 -3.735 -9.564 1.00 89.75 83 LEU A C 1
ATOM 642 O O . LEU A 1 83 ? 0.853 -3.955 -9.498 1.00 89.75 83 LEU A O 1
ATOM 646 N N . SER A 1 84 ? -0.957 -3.536 -10.734 1.00 89.19 84 SER A N 1
ATOM 647 C CA . SER A 1 84 ? -0.243 -3.660 -12.022 1.00 89.19 84 SER A CA 1
ATOM 648 C C . SER A 1 84 ? 0.829 -2.591 -12.285 1.00 89.19 84 SER A C 1
ATOM 650 O O . SER A 1 84 ? 1.663 -2.757 -13.165 1.00 89.19 84 SER A O 1
ATOM 652 N N . ASP A 1 85 ? 0.780 -1.448 -11.599 1.00 89.81 85 ASP A N 1
ATOM 653 C CA . ASP A 1 85 ? 1.691 -0.307 -11.804 1.00 89.81 85 ASP A CA 1
ATOM 654 C C . ASP A 1 85 ? 2.208 0.293 -10.480 1.00 89.81 85 ASP A C 1
ATOM 656 O O . ASP A 1 85 ? 2.765 1.398 -10.433 1.00 89.81 85 ASP A O 1
ATOM 660 N N . GLY A 1 86 ? 2.049 -0.444 -9.380 1.00 92.00 86 GLY A N 1
ATOM 661 C CA . GLY A 1 86 ? 2.400 0.020 -8.047 1.00 92.00 86 GLY A CA 1
ATOM 662 C C . GLY A 1 86 ? 1.879 -0.897 -6.953 1.00 92.00 86 GLY A C 1
ATOM 663 O O . GLY A 1 86 ? 1.860 -2.119 -7.089 1.00 92.00 86 GLY A O 1
ATOM 664 N N . GLY A 1 87 ? 1.497 -0.311 -5.822 1.00 93.00 87 GLY A N 1
ATOM 665 C CA . GLY A 1 87 ? 1.002 -1.097 -4.703 1.00 93.00 87 GLY A CA 1
ATOM 666 C C . GLY A 1 87 ? 0.577 -0.281 -3.496 1.00 93.00 87 GLY A C 1
ATOM 667 O O . GLY A 1 87 ? 0.967 0.875 -3.307 1.00 93.00 87 GLY A O 1
ATOM 668 N N . VAL A 1 88 ? -0.211 -0.917 -2.637 1.00 94.56 88 VAL A N 1
ATOM 669 C CA . VAL A 1 88 ? -0.635 -0.344 -1.360 1.00 94.56 88 VAL A CA 1
ATOM 670 C C . VAL A 1 88 ? 0.178 -0.958 -0.238 1.00 94.56 88 VAL A C 1
ATOM 672 O O . VAL A 1 88 ? 0.216 -2.174 -0.082 1.00 94.56 88 VAL A O 1
ATOM 675 N N . ILE A 1 89 ? 0.775 -0.112 0.593 1.00 94.31 89 ILE A N 1
ATOM 676 C CA . ILE A 1 89 ? 1.338 -0.518 1.879 1.00 94.31 89 ILE A CA 1
ATOM 677 C C . ILE A 1 89 ? 0.362 -0.064 2.956 1.00 94.31 89 ILE A C 1
ATOM 679 O O . ILE A 1 89 ? 0.056 1.124 3.069 1.00 94.31 89 ILE A O 1
ATOM 683 N N . SER A 1 90 ? -0.135 -1.016 3.734 1.00 94.38 90 SER A N 1
ATOM 684 C CA . SER A 1 90 ? -1.076 -0.783 4.820 1.00 94.38 90 SER A CA 1
ATOM 685 C C . SER A 1 90 ? -0.472 -1.202 6.151 1.00 94.38 90 SER A C 1
ATOM 687 O O . SER A 1 90 ? 0.061 -2.301 6.266 1.00 94.38 90 SER A O 1
ATOM 689 N N . TYR A 1 91 ? -0.588 -0.355 7.164 1.00 93.06 91 TYR A N 1
ATOM 690 C CA . TYR A 1 91 ? -0.184 -0.673 8.530 1.00 93.06 91 TYR A CA 1
ATOM 691 C C . TYR A 1 91 ? -1.431 -0.910 9.367 1.00 93.06 91 TYR A C 1
ATOM 693 O O . TYR A 1 91 ? -2.220 0.019 9.531 1.00 93.06 91 TYR A O 1
ATOM 701 N N . ALA A 1 92 ? -1.583 -2.119 9.899 1.00 91.88 92 ALA A N 1
ATOM 702 C CA . ALA A 1 92 ? -2.550 -2.411 10.947 1.00 91.88 92 ALA A CA 1
ATOM 703 C C . ALA A 1 92 ? -1.908 -2.098 12.301 1.00 91.88 92 ALA A C 1
ATOM 705 O O . ALA A 1 92 ? -0.859 -2.657 12.634 1.00 91.88 92 ALA A O 1
ATOM 706 N N . ARG A 1 93 ? -2.524 -1.180 13.040 1.00 89.38 93 ARG A N 1
ATOM 707 C CA . ARG A 1 93 ? -2.110 -0.740 14.372 1.00 89.38 93 ARG A CA 1
ATOM 708 C C . ARG A 1 93 ? -2.727 -1.626 15.450 1.00 89.38 93 ARG A C 1
ATOM 710 O O . ARG A 1 93 ? -3.756 -2.266 15.240 1.00 89.38 93 ARG A O 1
ATOM 717 N N . ASP A 1 94 ? -2.118 -1.620 16.630 1.00 85.25 94 ASP A N 1
ATOM 718 C CA . ASP A 1 94 ? -2.581 -2.371 17.804 1.00 85.25 94 ASP A CA 1
ATOM 719 C C . ASP A 1 94 ? -3.976 -1.953 18.303 1.00 85.25 94 ASP A C 1
ATOM 721 O O . ASP A 1 94 ? -4.705 -2.766 18.869 1.00 85.25 94 ASP A O 1
ATOM 725 N N . ASN A 1 95 ? -4.378 -0.709 18.047 1.00 86.69 95 ASN A N 1
ATOM 726 C CA . ASN A 1 95 ? -5.701 -0.174 18.362 1.00 86.69 95 ASN A CA 1
ATOM 727 C C . ASN A 1 95 ? -6.791 -0.531 17.326 1.00 86.69 95 ASN A C 1
ATOM 729 O O . ASN A 1 95 ? -7.920 -0.061 17.459 1.00 86.69 95 ASN A O 1
ATOM 733 N N . GLY A 1 96 ? -6.464 -1.322 16.298 1.00 86.62 96 GLY A N 1
ATOM 734 C CA . GLY A 1 96 ? -7.378 -1.695 15.214 1.00 86.62 96 GLY A CA 1
ATOM 735 C C . GLY A 1 96 ? -7.450 -0.691 14.059 1.00 86.62 96 GLY A C 1
ATOM 736 O O . GLY A 1 96 ? -8.139 -0.960 13.078 1.00 86.62 96 GLY A O 1
ATOM 737 N N . ASP A 1 97 ? -6.731 0.434 14.131 1.00 92.94 97 ASP A N 1
ATOM 738 C CA . ASP A 1 97 ? -6.663 1.387 13.025 1.00 92.94 97 ASP A CA 1
ATOM 739 C C . ASP A 1 97 ? -5.766 0.885 11.889 1.00 92.94 97 ASP A C 1
ATOM 741 O O . ASP A 1 97 ? -4.726 0.256 12.089 1.00 92.94 97 ASP A O 1
ATOM 745 N N . TRP A 1 98 ? -6.124 1.287 10.679 1.00 94.62 98 TRP A N 1
ATOM 746 C CA . TRP A 1 98 ? -5.390 1.046 9.457 1.00 94.62 98 TRP A CA 1
ATOM 747 C C . TRP A 1 98 ? -4.913 2.356 8.845 1.00 94.62 98 TRP A C 1
ATOM 749 O O . TRP A 1 98 ? -5.634 3.354 8.761 1.00 94.62 98 TRP A O 1
ATOM 759 N N . ILE A 1 99 ? -3.659 2.345 8.401 1.00 93.19 99 ILE A N 1
ATOM 760 C CA . ILE A 1 99 ? -3.056 3.438 7.641 1.00 93.19 99 ILE A CA 1
ATOM 761 C C . ILE A 1 99 ? -2.663 2.890 6.282 1.00 93.19 99 ILE A C 1
ATOM 763 O O . ILE A 1 99 ? -1.730 2.094 6.200 1.00 93.19 99 ILE A O 1
ATOM 767 N N . HIS A 1 100 ? -3.338 3.342 5.227 1.00 95.25 100 HIS A N 1
ATOM 768 C CA . HIS A 1 100 ? -3.042 2.932 3.856 1.00 95.25 100 HIS A CA 1
ATOM 769 C C . HIS A 1 100 ? -2.267 4.012 3.119 1.00 95.25 100 HIS A C 1
ATOM 771 O O . HIS A 1 100 ? -2.608 5.198 3.162 1.00 95.25 100 HIS A O 1
ATOM 777 N N . THR A 1 101 ? -1.239 3.586 2.400 1.00 95.06 101 THR A N 1
ATOM 778 C CA . THR A 1 101 ? -0.509 4.421 1.454 1.00 95.06 101 THR A CA 1
ATOM 779 C C . THR A 1 101 ? -0.459 3.708 0.115 1.00 95.06 101 THR A C 1
ATOM 781 O O . THR A 1 101 ? 0.093 2.613 0.024 1.00 95.06 101 THR A O 1
ATOM 784 N N . LEU A 1 102 ? -1.026 4.329 -0.914 1.00 95.06 102 LEU A N 1
ATOM 785 C CA . LEU A 1 102 ? -0.845 3.937 -2.303 1.00 95.06 102 LEU A CA 1
ATOM 786 C C . LEU A 1 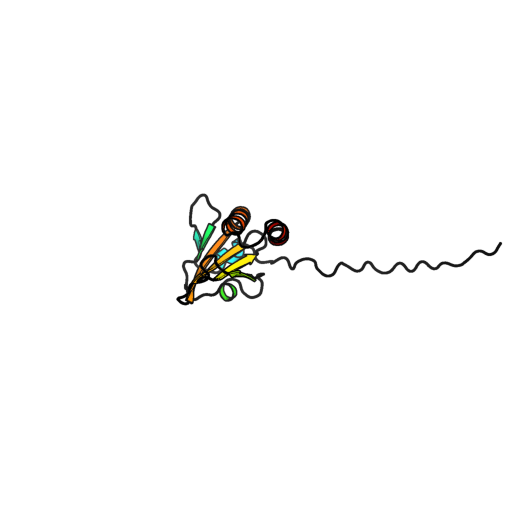102 ? 0.469 4.532 -2.807 1.00 95.06 102 LEU A C 1
ATOM 788 O O . LEU A 1 102 ? 0.723 5.724 -2.626 1.00 95.06 102 LEU A O 1
ATOM 792 N N . ASN A 1 103 ? 1.295 3.700 -3.427 1.00 94.31 103 ASN A N 1
ATOM 793 C CA . ASN A 1 103 ? 2.600 4.071 -3.949 1.00 94.31 103 ASN A CA 1
ATOM 794 C C . ASN A 1 103 ? 2.681 3.634 -5.412 1.00 94.31 103 ASN A C 1
ATOM 796 O O . ASN A 1 103 ? 2.350 2.490 -5.733 1.00 94.31 103 ASN A O 1
ATOM 800 N N . GLY A 1 104 ? 3.176 4.516 -6.279 1.00 91.56 104 GLY A N 1
ATOM 801 C CA . GLY A 1 104 ? 3.634 4.107 -7.603 1.00 91.56 104 GLY A CA 1
ATOM 802 C C . GLY A 1 104 ? 4.809 3.128 -7.507 1.00 91.56 104 GLY A C 1
ATOM 803 O O . GLY A 1 104 ? 5.445 2.995 -6.457 1.00 91.56 104 GLY A O 1
ATOM 804 N N . LEU A 1 105 ? 5.123 2.451 -8.612 1.00 89.69 105 LEU A N 1
ATOM 805 C CA . LEU A 1 105 ? 6.112 1.368 -8.647 1.00 89.69 105 LEU A CA 1
ATOM 806 C C . LEU A 1 105 ? 7.459 1.705 -7.984 1.00 89.69 105 LEU A C 1
ATOM 808 O O . LEU A 1 105 ? 7.935 0.948 -7.141 1.00 89.69 105 LEU A O 1
ATOM 812 N N . SER A 1 106 ? 8.081 2.834 -8.329 1.00 88.62 106 SER A N 1
ATOM 813 C CA . SER A 1 106 ? 9.392 3.213 -7.778 1.00 88.62 106 SER A CA 1
ATOM 814 C C . SER A 1 106 ? 9.357 3.403 -6.258 1.00 88.62 106 SER A C 1
ATOM 816 O O . SER A 1 106 ? 10.235 2.906 -5.551 1.00 88.62 106 SER A O 1
ATOM 818 N N . ASP A 1 107 ? 8.314 4.067 -5.756 1.00 90.44 107 ASP A N 1
ATOM 819 C CA . ASP A 1 107 ? 8.120 4.323 -4.329 1.00 90.44 107 ASP A CA 1
ATOM 820 C C . ASP A 1 107 ? 7.805 3.034 -3.563 1.00 90.44 107 ASP A C 1
ATOM 822 O O . ASP A 1 107 ? 8.334 2.816 -2.471 1.00 90.44 107 ASP A O 1
ATOM 826 N N . LEU A 1 108 ? 6.999 2.142 -4.152 1.00 91.06 108 LEU A N 1
ATOM 827 C CA . LEU A 1 108 ? 6.722 0.821 -3.592 1.00 91.06 108 LEU A CA 1
ATOM 828 C C . LEU A 1 108 ? 8.022 0.029 -3.414 1.00 91.06 108 LEU A C 1
ATOM 830 O O . LEU A 1 108 ? 8.293 -0.470 -2.322 1.00 91.06 108 LEU A O 1
ATOM 834 N N . ARG A 1 109 ? 8.845 -0.056 -4.468 1.00 89.62 109 ARG A N 1
ATOM 835 C CA . ARG A 1 109 ? 10.123 -0.787 -4.443 1.00 89.62 109 ARG A CA 1
ATOM 836 C C . ARG A 1 109 ? 11.046 -0.254 -3.354 1.00 89.62 109 ARG A C 1
ATOM 838 O O . ARG A 1 109 ? 11.580 -1.035 -2.568 1.00 89.62 109 ARG A O 1
ATOM 845 N N . TYR A 1 110 ? 11.190 1.069 -3.284 1.00 89.31 110 TYR A N 1
ATOM 846 C CA . TYR A 1 110 ? 12.002 1.721 -2.262 1.00 89.31 110 TYR A CA 1
ATOM 847 C C . TYR A 1 110 ? 11.479 1.427 -0.852 1.00 89.31 110 TYR A C 1
ATOM 849 O O . TYR A 1 110 ? 12.257 1.062 0.026 1.00 89.31 110 TYR A O 1
ATOM 857 N N . LYS A 1 111 ? 10.161 1.517 -0.631 1.00 89.44 111 LYS A N 1
ATOM 858 C CA . LYS A 1 111 ? 9.563 1.290 0.689 1.00 89.44 111 LYS A CA 1
ATOM 859 C C . LYS A 1 111 ? 9.653 -0.158 1.149 1.00 89.44 111 LYS A C 1
ATOM 861 O O . LYS A 1 111 ? 9.965 -0.388 2.310 1.00 89.44 111 LYS A O 1
ATOM 866 N N . VAL A 1 112 ? 9.415 -1.134 0.275 1.00 89.75 112 VAL A N 1
ATOM 867 C CA . VAL A 1 112 ? 9.548 -2.555 0.642 1.00 89.75 112 VAL A CA 1
ATOM 868 C C . VAL A 1 112 ? 11.000 -2.880 1.020 1.00 89.75 112 VAL A C 1
ATOM 870 O O . VAL A 1 112 ? 11.225 -3.597 1.996 1.00 89.75 112 VAL A O 1
ATOM 873 N N . TYR A 1 113 ? 11.974 -2.306 0.304 1.00 89.00 113 TYR A N 1
ATOM 874 C CA . TYR A 1 113 ? 13.394 -2.408 0.647 1.00 89.00 113 TYR A CA 1
ATOM 875 C C . TYR A 1 113 ? 13.719 -1.740 1.994 1.00 89.00 113 TYR A C 1
ATOM 877 O O . TYR A 1 113 ? 14.322 -2.367 2.859 1.00 89.00 113 TYR A O 1
ATOM 885 N N . GLU A 1 114 ? 13.285 -0.493 2.198 1.00 89.25 114 GLU A N 1
ATOM 886 C CA . GLU A 1 114 ? 13.525 0.280 3.427 1.00 89.25 114 GLU A CA 1
ATOM 887 C C . GLU A 1 114 ? 12.930 -0.400 4.667 1.00 89.25 114 GLU A C 1
ATOM 889 O O . GLU A 1 114 ? 13.551 -0.431 5.728 1.00 89.25 114 GLU A O 1
ATOM 894 N N . LEU A 1 115 ? 11.735 -0.975 4.528 1.00 87.81 115 LEU A N 1
ATOM 895 C CA . LEU A 1 115 ? 11.061 -1.713 5.594 1.00 87.81 115 LEU A CA 1
ATOM 896 C C . LEU A 1 115 ? 11.698 -3.081 5.868 1.00 87.81 115 LEU A C 1
ATOM 898 O O . LEU A 1 115 ? 11.336 -3.720 6.855 1.00 87.81 115 LEU A O 1
ATOM 902 N N . ASN A 1 116 ? 12.630 -3.522 5.015 1.00 87.69 116 ASN A N 1
ATOM 903 C CA . ASN A 1 116 ? 13.337 -4.793 5.126 1.00 87.69 116 ASN A CA 1
ATOM 904 C C . ASN A 1 116 ? 12.373 -5.976 5.348 1.00 87.69 116 ASN A C 1
ATOM 906 O O . ASN A 1 116 ? 12.585 -6.814 6.225 1.00 87.69 116 ASN A O 1
ATOM 910 N N . LEU A 1 117 ? 11.273 -6.008 4.580 1.00 85.00 117 LEU A N 1
ATOM 911 C CA . LEU A 1 117 ? 10.185 -6.981 4.767 1.00 85.00 117 LEU A CA 1
ATOM 912 C C . LEU A 1 117 ? 10.588 -8.413 4.399 1.00 85.00 117 LEU A C 1
ATOM 914 O O . LEU A 1 117 ? 9.974 -9.365 4.876 1.00 85.00 117 LEU A O 1
ATOM 918 N N . MET A 1 118 ? 11.600 -8.564 3.544 1.00 85.25 118 MET A N 1
ATOM 919 C CA . MET A 1 118 ? 12.103 -9.852 3.073 1.00 85.25 118 MET A CA 1
ATOM 920 C C . MET A 1 118 ? 13.574 -9.749 2.634 1.00 85.25 118 MET A C 1
ATOM 922 O O . MET A 1 118 ? 14.045 -8.645 2.339 1.00 85.25 118 MET A O 1
ATOM 926 N N . PRO A 1 119 ? 14.304 -10.877 2.551 1.00 83.88 119 PRO A N 1
ATOM 927 C CA . PRO A 1 119 ? 15.655 -10.919 1.996 1.00 83.88 119 PRO A CA 1
ATOM 928 C C . PRO A 1 119 ? 15.727 -10.380 0.560 1.00 83.88 119 PRO A C 1
ATOM 930 O O . PRO A 1 119 ? 14.808 -10.567 -0.236 1.00 83.88 119 PRO A O 1
ATOM 933 N N . LEU A 1 120 ? 16.863 -9.779 0.187 1.00 79.12 120 LEU A N 1
ATOM 934 C CA . LEU A 1 120 ? 17.064 -9.197 -1.152 1.00 79.12 120 LEU A CA 1
ATOM 935 C C . LEU A 1 120 ? 16.764 -10.146 -2.331 1.00 79.12 120 LEU A C 1
ATOM 937 O O . LEU A 1 120 ? 16.167 -9.681 -3.304 1.00 79.12 120 LEU A O 1
ATOM 941 N N . PRO A 1 121 ? 17.133 -11.443 -2.293 1.00 83.06 121 PRO A N 1
ATOM 942 C CA . PRO A 1 121 ? 16.799 -12.361 -3.382 1.00 83.06 121 PRO A CA 1
ATOM 943 C C . PRO A 1 121 ? 15.286 -12.542 -3.563 1.00 83.06 121 PRO A C 1
ATOM 945 O O . PRO A 1 121 ? 14.790 -12.543 -4.688 1.00 83.06 121 PRO A O 1
ATOM 948 N N . GLU A 1 122 ? 14.548 -12.634 -2.455 1.00 85.31 122 GLU A N 1
ATOM 949 C CA . GLU A 1 122 ? 13.090 -12.783 -2.452 1.00 85.31 122 GLU A CA 1
ATOM 950 C C . GLU A 1 122 ? 12.401 -11.489 -2.891 1.00 85.31 122 GLU A C 1
ATOM 952 O O . GLU A 1 122 ? 11.422 -11.534 -3.632 1.00 85.31 122 GLU A O 1
ATOM 957 N N . LEU A 1 123 ? 12.971 -10.332 -2.538 1.00 83.25 123 LEU A N 1
ATOM 958 C CA . LEU A 1 123 ? 12.479 -9.023 -2.961 1.00 83.25 123 LEU A CA 1
ATOM 959 C C . LEU A 1 123 ? 12.437 -8.880 -4.488 1.00 83.25 123 LEU A C 1
ATOM 961 O O . LEU A 1 123 ? 11.480 -8.338 -5.039 1.00 83.25 123 LEU A O 1
ATOM 965 N N . GLY A 1 124 ? 13.457 -9.386 -5.184 1.00 82.31 124 GLY A N 1
ATOM 966 C CA . GLY A 1 124 ? 13.504 -9.356 -6.645 1.00 82.31 124 GLY A CA 1
ATOM 967 C C . GLY A 1 124 ? 12.449 -10.245 -7.313 1.00 82.31 124 GLY A C 1
ATOM 968 O O . GLY A 1 124 ? 11.926 -9.889 -8.366 1.00 82.31 124 GLY A O 1
ATOM 969 N N . GLU A 1 125 ? 12.132 -11.407 -6.735 1.00 85.25 125 GLU A N 1
ATOM 970 C CA . GLU A 1 125 ? 11.020 -12.266 -7.190 1.00 85.25 125 GLU A CA 1
ATOM 971 C C . GLU A 1 125 ? 9.659 -11.624 -6.888 1.00 85.25 125 GLU A C 1
ATOM 973 O O . GLU A 1 125 ? 8.763 -11.613 -7.730 1.00 85.25 125 GLU A O 1
ATOM 978 N N . PHE A 1 126 ? 9.521 -11.033 -5.704 1.00 82.31 126 PHE A N 1
ATOM 979 C CA . PHE A 1 126 ? 8.305 -10.371 -5.251 1.00 82.31 126 PHE A CA 1
ATOM 980 C C . PHE A 1 126 ? 7.913 -9.190 -6.147 1.00 82.31 126 PHE A C 1
ATOM 982 O O . PHE A 1 126 ? 6.783 -9.103 -6.617 1.00 82.31 126 PHE A O 1
ATOM 989 N N . LEU A 1 127 ? 8.868 -8.309 -6.452 1.00 80.81 127 LEU A N 1
ATOM 990 C CA . LEU A 1 127 ? 8.633 -7.107 -7.257 1.00 80.81 127 LEU A CA 1
ATOM 991 C C . LEU A 1 127 ? 8.506 -7.370 -8.763 1.00 80.81 127 LEU A C 1
ATOM 993 O O . LEU A 1 127 ? 8.169 -6.445 -9.495 1.00 80.81 127 LEU A O 1
ATOM 997 N N . ARG A 1 128 ? 8.788 -8.592 -9.236 1.00 82.38 128 ARG A N 1
ATOM 998 C CA . ARG A 1 128 ? 8.565 -9.003 -10.636 1.00 82.38 128 ARG A CA 1
ATOM 999 C C . ARG A 1 128 ? 7.102 -9.303 -10.955 1.00 82.38 128 ARG A C 1
ATOM 1001 O O . ARG A 1 128 ? 6.768 -9.486 -12.120 1.00 82.38 128 ARG A O 1
ATOM 1008 N N . ARG A 1 129 ? 6.254 -9.388 -9.929 1.00 77.31 129 ARG A N 1
ATOM 1009 C CA . ARG A 1 129 ? 4.807 -9.611 -10.063 1.00 77.31 129 ARG A CA 1
ATOM 1010 C C . ARG A 1 129 ? 4.032 -8.331 -10.388 1.00 77.31 129 ARG A C 1
ATOM 1012 O O . ARG A 1 129 ? 2.856 -8.427 -10.724 1.00 77.31 129 ARG A O 1
ATOM 1019 N N . VAL A 1 130 ? 4.698 -7.177 -10.269 1.00 66.88 130 VAL A N 1
ATOM 1020 C CA . VAL A 1 130 ? 4.208 -5.842 -10.636 1.00 66.88 130 VAL A CA 1
ATOM 1021 C C . VAL A 1 130 ? 4.797 -5.423 -11.971 1.00 66.88 130 VAL A C 1
ATOM 1023 O O . VAL A 1 130 ? 6.048 -5.430 -12.080 1.00 66.88 130 VAL A O 1
#

Sequence (130 aa):
MPGSTTTGDESPFETPAGAPAVCLLDCAQLLQRGPWQRMNENELRWQWTGSRQLTARELLGDAAEIHVFPSVNRRDTITVCLLSDGGVISYARDNGDWIHTLNGLSDLRYKVYELNLMPLPELGEFLRRV

Radius of gyration: 21.05 Å; chains: 1; bounding box: 30×71×64 Å

Foldseek 3Di:
DDDDDDDDDPDPPDDPPDDDLQLAADPVNLPVQDDWDAPDPPFQKTKDPDFQLQDPCNSRPPSWDWDWFQQPVNAWIWIWTDHNFFTWTWIQGNVNGIIIMTHGLVRRLVVCVVSCRDDPVVSVVVSVSD

pLDDT: mean 80.7, std 16.11, range [40.03, 95.62]